Protein AF-A0A180FEP5-F1 (afdb_monomer_lite)

pLDDT: mean 86.11, std 17.47, range [38.72, 98.62]

Sequence (62 aa):
MNKSNRKTVRFDDRTWMLLKELAGRTGTTVSTVIRSLAAHGIEKLIDEKGDWKDGEAEKEKE

Radius of gyration: 16.1 Å; chains: 1; bounding box: 45×30×32 Å

Secondary structure (DSSP, 8-state):
------------HHHHHHHHHHHHHHTS-HHHHHHHHHHHHHHHHB-TTS-B-TTSTTSS--

Structure (mmCIF, N/CA/C/O backbone):
data_AF-A0A180FEP5-F1
#
_entry.id   AF-A0A180FEP5-F1
#
loop_
_atom_site.group_PDB
_atom_site.id
_atom_site.type_symbol
_atom_site.label_atom_id
_atom_site.label_alt_id
_atom_site.label_comp_id
_atom_site.label_asym_id
_atom_site.label_entity_id
_atom_site.label_seq_id
_atom_site.pdbx_PDB_ins_code
_atom_site.Cartn_x
_atom_site.Cartn_y
_atom_site.Cartn_z
_atom_site.occupancy
_atom_site.B_iso_or_equiv
_atom_site.auth_seq_id
_atom_site.auth_comp_id
_atom_site.auth_asym_id
_atom_site.auth_atom_id
_atom_site.pdbx_PDB_model_num
ATOM 1 N N . MET A 1 1 ? -18.484 15.728 -12.792 1.00 47.03 1 MET A N 1
ATOM 2 C CA . MET A 1 1 ? -18.530 14.648 -11.780 1.00 47.03 1 MET A CA 1
ATOM 3 C C . MET A 1 1 ? -17.148 14.014 -11.690 1.00 47.03 1 MET A C 1
ATOM 5 O O . MET A 1 1 ? -16.796 13.254 -12.583 1.00 47.03 1 MET A O 1
ATOM 9 N N . ASN A 1 2 ? -16.349 14.339 -10.669 1.00 54.25 2 ASN A N 1
ATOM 10 C CA . ASN A 1 2 ? -15.112 13.598 -10.405 1.00 54.25 2 ASN A CA 1
ATOM 11 C C . ASN A 1 2 ? -15.501 12.164 -10.033 1.00 54.25 2 ASN A C 1
ATOM 13 O O . ASN A 1 2 ? -15.952 11.913 -8.917 1.00 54.25 2 ASN A O 1
ATOM 17 N N . LYS A 1 3 ? -15.392 11.225 -10.980 1.00 58.69 3 LYS A N 1
ATOM 18 C CA . LYS A 1 3 ? -15.509 9.800 -10.668 1.00 58.69 3 LYS A CA 1
ATOM 19 C C . LYS A 1 3 ? -14.396 9.491 -9.673 1.00 58.69 3 LYS A C 1
ATOM 21 O O . LYS A 1 3 ? -13.221 9.631 -9.998 1.00 58.69 3 LYS A O 1
ATOM 26 N N . SER A 1 4 ? -14.770 9.141 -8.446 1.00 72.38 4 SER A N 1
ATOM 27 C CA . SER A 1 4 ? -13.820 8.695 -7.431 1.00 72.38 4 SER A CA 1
ATOM 28 C C . SER A 1 4 ? -12.976 7.569 -8.028 1.00 72.38 4 SER A C 1
ATOM 30 O O . SER A 1 4 ? -13.505 6.508 -8.362 1.00 72.38 4 SER A O 1
ATOM 32 N N . ASN A 1 5 ? -11.670 7.799 -8.192 1.00 84.12 5 ASN A N 1
ATOM 33 C CA . ASN A 1 5 ? -10.712 6.828 -8.730 1.00 84.12 5 ASN A CA 1
ATOM 34 C C . ASN A 1 5 ? -10.394 5.725 -7.704 1.00 84.12 5 ASN A C 1
ATOM 36 O O . ASN A 1 5 ? -9.246 5.300 -7.572 1.00 84.12 5 ASN A O 1
ATOM 40 N N . ARG A 1 6 ? -11.404 5.255 -6.959 1.00 86.88 6 ARG A N 1
ATOM 41 C CA . ARG A 1 6 ? -11.249 4.226 -5.936 1.00 86.88 6 ARG A CA 1
ATOM 42 C C . ARG A 1 6 ? -10.717 2.953 -6.583 1.00 86.88 6 ARG A C 1
ATOM 44 O O . ARG A 1 6 ? -11.370 2.357 -7.436 1.00 86.88 6 ARG A O 1
ATOM 51 N N . LYS A 1 7 ? -9.534 2.532 -6.152 1.00 89.62 7 LYS A N 1
ATOM 52 C CA . LYS A 1 7 ? -8.966 1.224 -6.474 1.00 89.62 7 LYS A CA 1
ATOM 53 C C . LYS A 1 7 ? -9.275 0.262 -5.331 1.00 89.62 7 LYS A C 1
ATOM 55 O O . LYS A 1 7 ? -9.307 0.660 -4.168 1.00 89.62 7 LYS A O 1
ATOM 60 N N . THR A 1 8 ? -9.561 -0.989 -5.667 1.00 92.38 8 THR A N 1
ATOM 61 C CA . THR A 1 8 ? -9.856 -2.049 -4.699 1.00 92.38 8 THR A CA 1
ATOM 62 C C . THR A 1 8 ? -8.963 -3.233 -5.013 1.00 92.38 8 THR A C 1
ATOM 64 O O . THR A 1 8 ? -8.864 -3.642 -6.165 1.00 92.38 8 THR A O 1
ATOM 67 N N . VAL A 1 9 ? -8.316 -3.760 -3.982 1.00 93.06 9 VAL A N 1
ATOM 68 C CA . VAL A 1 9 ? -7.417 -4.911 -4.050 1.00 93.06 9 VAL A CA 1
ATOM 69 C C . VAL A 1 9 ? -7.856 -5.921 -2.995 1.00 93.06 9 VAL A C 1
ATOM 71 O O . VAL A 1 9 ? -8.418 -5.534 -1.966 1.00 93.06 9 VAL A O 1
ATOM 74 N N . ARG A 1 10 ? -7.657 -7.209 -3.268 1.00 96.56 10 ARG A N 1
ATOM 75 C CA . ARG A 1 10 ? -7.943 -8.296 -2.325 1.00 96.56 10 ARG A CA 1
ATOM 76 C C . ARG A 1 10 ? -6.626 -8.808 -1.757 1.00 96.56 10 ARG A C 1
ATOM 78 O O . ARG A 1 10 ? -5.654 -8.922 -2.496 1.00 96.56 10 ARG A O 1
ATOM 85 N N . PHE A 1 11 ? -6.629 -9.122 -0.471 1.00 97.06 11 PHE A N 1
ATOM 86 C CA . PHE A 1 11 ? -5.503 -9.721 0.236 1.00 97.06 11 PHE A CA 1
ATOM 87 C C . PHE A 1 11 ? -5.953 -11.040 0.852 1.00 97.06 11 PHE A C 1
ATOM 89 O O . PHE A 1 11 ? -7.131 -11.186 1.183 1.00 97.06 11 PHE A O 1
ATOM 96 N N . ASP A 1 12 ? -5.023 -11.975 1.012 1.00 98.38 12 ASP A N 1
ATOM 97 C CA . ASP A 1 12 ? -5.241 -13.137 1.867 1.00 98.38 12 ASP A CA 1
ATOM 98 C C . ASP A 1 12 ? -5.356 -12.719 3.347 1.00 98.38 12 ASP A C 1
ATOM 100 O O . ASP A 1 12 ? -4.973 -11.608 3.739 1.00 98.38 12 ASP A O 1
ATOM 104 N N . ASP A 1 13 ? -5.871 -13.625 4.178 1.00 98.44 13 ASP A N 1
ATOM 105 C CA . ASP A 1 13 ? -6.146 -13.353 5.591 1.00 98.44 13 ASP A CA 1
ATOM 106 C C . ASP A 1 13 ? -4.891 -12.969 6.380 1.00 98.44 13 ASP A C 1
ATOM 108 O O . ASP A 1 13 ? -4.938 -12.068 7.226 1.00 98.44 13 ASP A O 1
ATOM 112 N N . ARG A 1 14 ? -3.752 -13.613 6.092 1.00 98.44 14 ARG A N 1
ATOM 113 C CA . ARG A 1 14 ? -2.491 -13.347 6.790 1.00 98.44 14 ARG A CA 1
ATOM 114 C C . ARG A 1 14 ? -1.993 -11.947 6.454 1.00 98.44 14 ARG A C 1
ATOM 116 O O . ARG A 1 14 ? -1.681 -11.177 7.362 1.00 98.44 14 ARG A O 1
ATOM 123 N N . THR A 1 15 ? -1.952 -11.595 5.173 1.00 98.19 15 THR A N 1
ATOM 124 C CA . THR A 1 15 ? -1.545 -10.265 4.710 1.00 98.19 15 THR A CA 1
ATOM 125 C C . THR A 1 15 ? -2.467 -9.189 5.279 1.00 98.19 15 THR A C 1
ATOM 127 O O . THR A 1 15 ? -1.997 -8.170 5.788 1.00 98.19 15 THR A O 1
ATOM 130 N N . TRP A 1 16 ? -3.782 -9.426 5.279 1.00 98.12 16 TRP A N 1
ATOM 131 C CA . TRP A 1 16 ? -4.745 -8.490 5.856 1.00 98.12 16 TRP A CA 1
ATOM 132 C C . TRP A 1 16 ? -4.554 -8.293 7.365 1.00 98.12 16 TRP A C 1
ATOM 134 O O . TRP A 1 16 ? -4.643 -7.168 7.864 1.00 98.12 16 TRP A O 1
ATOM 144 N N . MET A 1 17 ? -4.266 -9.364 8.106 1.00 98.56 17 MET A N 1
ATOM 145 C CA . MET A 1 17 ? -3.963 -9.294 9.536 1.00 98.56 17 MET A CA 1
ATOM 146 C C . MET A 1 17 ? -2.725 -8.432 9.810 1.00 98.56 17 MET A C 1
ATOM 148 O O . MET A 1 17 ? -2.796 -7.528 10.643 1.00 98.56 17 MET A O 1
ATOM 152 N N . LEU A 1 18 ? -1.635 -8.650 9.070 1.00 98.62 18 LEU A N 1
ATOM 153 C CA . LEU A 1 18 ? -0.393 -7.883 9.220 1.00 98.62 18 LEU A CA 1
ATOM 154 C C . LEU A 1 18 ? -0.587 -6.396 8.889 1.00 98.62 18 LEU A C 1
ATOM 156 O O . LEU A 1 18 ? -0.094 -5.528 9.609 1.00 98.62 18 LEU A O 1
ATOM 160 N N . LEU A 1 19 ? -1.360 -6.084 7.844 1.00 98.25 19 LEU A N 1
ATOM 161 C CA . LEU A 1 19 ? -1.695 -4.702 7.488 1.00 98.25 19 LEU A CA 1
ATOM 162 C C . LEU A 1 19 ? -2.492 -3.996 8.594 1.00 98.25 19 LEU A C 1
ATOM 164 O O . LEU A 1 19 ? -2.230 -2.828 8.888 1.00 98.25 19 LEU A O 1
ATOM 168 N N . LYS A 1 20 ? -3.443 -4.694 9.229 1.00 98.50 20 LYS A N 1
ATOM 169 C CA . LYS A 1 20 ? -4.198 -4.161 10.376 1.00 98.50 20 LYS A CA 1
ATOM 170 C C . LYS A 1 20 ? -3.307 -3.926 11.589 1.00 98.50 20 LYS A C 1
ATOM 172 O O . LYS A 1 20 ? -3.440 -2.892 12.237 1.00 98.50 20 LYS A O 1
ATOM 177 N N . GLU A 1 21 ? -2.407 -4.858 11.889 1.00 98.50 21 GLU A N 1
ATOM 178 C CA . GLU A 1 21 ? -1.477 -4.712 13.008 1.00 98.50 21 GLU A CA 1
ATOM 179 C C . GLU A 1 21 ? -0.554 -3.506 12.806 1.00 98.50 21 GLU A C 1
ATOM 181 O O . GLU A 1 21 ? -0.412 -2.677 13.704 1.00 98.50 21 GLU A O 1
ATOM 186 N N . LEU A 1 22 ? 0.016 -3.354 11.607 1.00 98.25 22 LEU A N 1
ATOM 187 C CA . LEU A 1 22 ? 0.871 -2.217 11.275 1.00 98.25 22 LEU A CA 1
ATOM 188 C C . LEU A 1 22 ? 0.109 -0.886 11.340 1.00 98.25 22 LEU A C 1
ATOM 190 O O . LEU A 1 22 ? 0.622 0.098 11.874 1.00 98.25 22 LEU A O 1
ATOM 194 N N . ALA A 1 23 ? -1.130 -0.855 10.847 1.00 98.50 23 ALA A N 1
ATOM 195 C CA . ALA A 1 23 ? -2.001 0.310 10.974 1.00 98.50 23 ALA A CA 1
ATOM 196 C C . ALA A 1 23 ? -2.235 0.679 12.451 1.00 98.50 23 ALA A C 1
ATOM 198 O O . ALA A 1 23 ? -2.068 1.838 12.828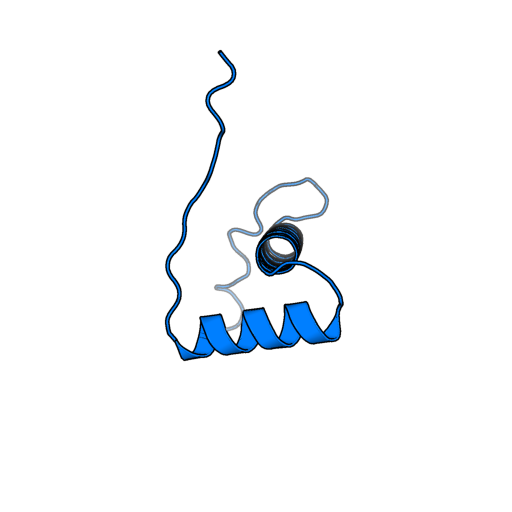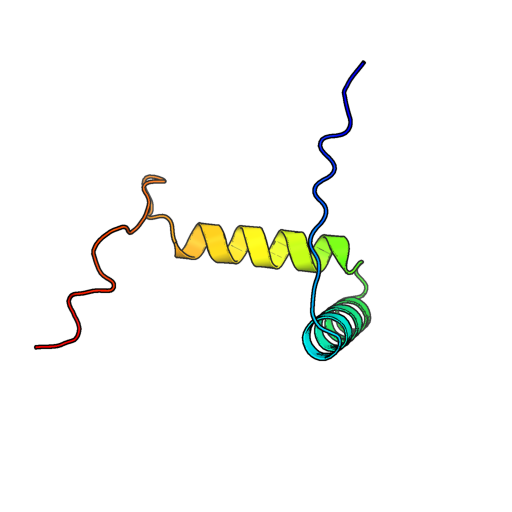 1.00 98.50 23 ALA A O 1
ATOM 199 N N . GLY A 1 24 ? -2.515 -0.315 13.304 1.00 98.56 24 GLY A N 1
ATOM 200 C CA . GLY A 1 24 ? -2.668 -0.128 14.748 1.00 98.56 24 GLY A CA 1
ATOM 201 C C . GLY A 1 24 ? -1.399 0.396 15.426 1.00 98.56 24 GLY A C 1
ATOM 202 O O . GLY A 1 24 ? -1.464 1.360 16.183 1.00 98.56 24 GLY A O 1
ATOM 203 N N . ARG A 1 25 ? -0.233 -0.177 15.102 1.00 98.12 25 ARG A N 1
ATOM 204 C CA . ARG A 1 25 ? 1.073 0.244 15.644 1.00 98.12 25 ARG A CA 1
ATOM 205 C C . ARG A 1 25 ? 1.462 1.667 15.241 1.00 98.12 25 ARG A C 1
ATOM 207 O O . ARG A 1 25 ?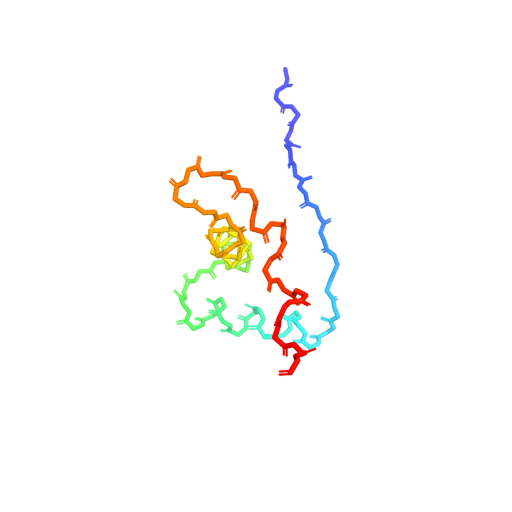 2.138 2.348 16.000 1.00 98.12 25 ARG A O 1
ATOM 214 N N . THR A 1 26 ? 1.061 2.104 14.049 1.00 96.75 26 THR A N 1
ATOM 215 C CA . THR A 1 26 ? 1.403 3.432 13.509 1.00 96.75 26 THR A CA 1
ATOM 216 C C . THR A 1 26 ? 0.354 4.501 13.805 1.00 96.75 26 THR A C 1
ATOM 218 O O . THR A 1 26 ? 0.583 5.667 13.499 1.00 96.75 26 THR A O 1
ATOM 221 N N . GLY A 1 27 ? -0.801 4.135 14.373 1.00 97.69 27 GLY A N 1
ATOM 222 C CA . GLY A 1 27 ? -1.912 5.067 14.584 1.00 97.69 27 GLY A CA 1
ATOM 223 C C . GLY A 1 27 ? -2.522 5.583 13.275 1.00 97.69 27 GLY A C 1
ATOM 224 O O . GLY A 1 27 ? -3.066 6.685 13.238 1.00 97.69 27 GLY A O 1
ATOM 225 N N . THR A 1 28 ? -2.416 4.817 12.185 1.00 97.38 28 THR A N 1
ATOM 226 C CA . THR A 1 28 ? -2.913 5.208 10.856 1.00 97.38 28 THR A CA 1
ATOM 227 C C . THR A 1 28 ? -3.977 4.239 10.337 1.00 97.38 28 THR A C 1
ATOM 229 O O . THR A 1 28 ? -4.281 3.219 10.950 1.00 97.38 28 THR A O 1
ATOM 232 N N . THR A 1 29 ? -4.588 4.551 9.189 1.00 98.19 29 THR A N 1
ATOM 233 C CA . THR A 1 29 ? -5.541 3.634 8.544 1.00 98.19 29 THR A CA 1
ATOM 234 C C . THR A 1 29 ? -4.817 2.596 7.691 1.00 98.19 29 THR A C 1
ATOM 236 O O . THR A 1 29 ? -3.805 2.901 7.060 1.00 98.19 29 THR A O 1
ATOM 239 N N . VAL A 1 30 ? -5.401 1.402 7.541 1.00 97.31 30 VAL A N 1
ATOM 240 C CA . VAL A 1 30 ? -4.886 0.373 6.614 1.00 97.31 30 VAL A CA 1
ATOM 241 C C . VAL A 1 30 ? -4.746 0.911 5.185 1.00 97.31 30 VAL A C 1
ATOM 243 O O . VAL A 1 30 ? -3.789 0.593 4.486 1.00 97.31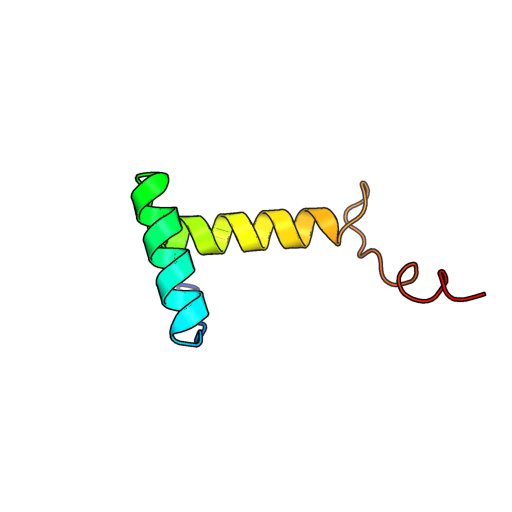 30 VAL A O 1
ATOM 246 N N . SER A 1 31 ? -5.655 1.789 4.752 1.00 96.25 31 SER A N 1
ATOM 247 C CA . SER A 1 31 ? -5.558 2.423 3.432 1.00 96.25 31 SER A CA 1
ATOM 248 C C . SER A 1 31 ? -4.338 3.341 3.309 1.00 96.25 31 SER A C 1
ATOM 250 O O . SER A 1 31 ? -3.742 3.416 2.238 1.00 96.25 31 SER A O 1
ATOM 252 N N . THR A 1 32 ? -3.966 4.044 4.383 1.00 97.12 32 THR A N 1
ATOM 253 C CA . THR A 1 32 ? -2.740 4.851 4.431 1.00 97.12 32 THR A CA 1
ATOM 254 C C . THR A 1 32 ? -1.516 3.952 4.329 1.00 97.12 32 THR A C 1
ATOM 256 O O . THR A 1 32 ? -0.688 4.187 3.456 1.00 97.12 32 THR A O 1
ATOM 259 N N . VAL A 1 33 ? -1.462 2.878 5.123 1.00 97.75 33 VAL A N 1
ATOM 260 C CA . VAL A 1 33 ? -0.376 1.885 5.077 1.00 97.75 33 VAL A CA 1
ATOM 261 C C . VAL A 1 33 ? -0.191 1.323 3.666 1.00 97.75 33 VAL A C 1
ATOM 263 O O . VAL A 1 33 ? 0.914 1.364 3.135 1.00 97.75 33 VAL A O 1
ATOM 266 N N . ILE A 1 34 ? -1.267 0.857 3.021 1.00 97.06 34 ILE A N 1
ATOM 267 C CA . ILE A 1 34 ? -1.206 0.294 1.661 1.00 97.06 34 ILE A CA 1
ATOM 268 C C . ILE A 1 34 ? -0.654 1.317 0.663 1.00 97.06 34 ILE A C 1
ATOM 270 O O . ILE A 1 34 ? 0.194 0.971 -0.155 1.00 97.06 34 ILE A O 1
ATOM 274 N N . ARG A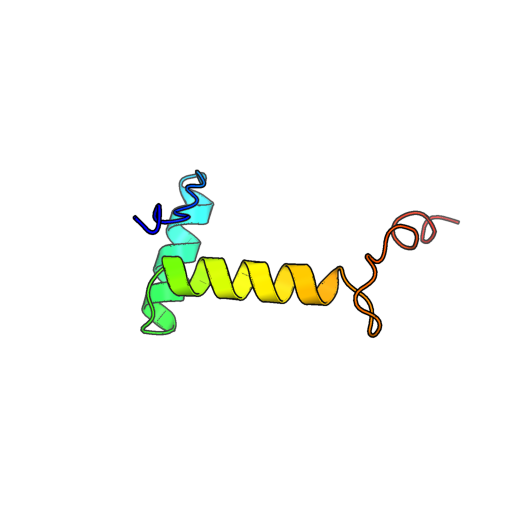 1 35 ? -1.109 2.576 0.721 1.00 95.81 35 ARG A N 1
ATOM 275 C CA . ARG A 1 35 ? -0.615 3.625 -0.183 1.00 95.81 35 ARG A CA 1
ATOM 276 C C . ARG A 1 35 ? 0.859 3.935 0.049 1.00 95.81 35 ARG A C 1
ATOM 278 O O . ARG A 1 35 ? 1.585 4.076 -0.926 1.00 95.81 35 ARG A O 1
ATOM 285 N N . SER A 1 36 ? 1.298 4.009 1.303 1.00 96.12 36 SER A N 1
ATOM 286 C CA . SER A 1 36 ? 2.705 4.243 1.642 1.00 96.12 36 SER A CA 1
ATOM 287 C C . SER A 1 36 ? 3.599 3.099 1.171 1.00 96.12 36 SER A C 1
ATOM 289 O O . SER A 1 36 ? 4.636 3.350 0.571 1.00 96.12 36 SER A O 1
ATOM 291 N N . LEU A 1 37 ? 3.177 1.848 1.378 1.00 96.31 37 LEU A N 1
ATOM 292 C CA . LEU A 1 37 ? 3.913 0.678 0.895 1.00 96.31 37 LEU A CA 1
ATOM 293 C C . LEU A 1 37 ? 3.976 0.634 -0.634 1.00 96.31 37 LEU A C 1
ATOM 295 O O . LEU A 1 37 ? 5.027 0.325 -1.185 1.00 96.31 37 LEU A O 1
ATOM 299 N N . ALA A 1 38 ? 2.878 0.965 -1.318 1.00 95.56 38 ALA A N 1
ATOM 300 C CA . ALA A 1 38 ? 2.851 1.028 -2.775 1.00 95.56 38 ALA A CA 1
ATOM 301 C C . ALA A 1 38 ? 3.767 2.135 -3.317 1.00 95.56 38 ALA A C 1
ATOM 303 O O . ALA A 1 38 ? 4.538 1.873 -4.231 1.00 95.56 38 ALA A O 1
ATOM 304 N N . ALA A 1 39 ? 3.720 3.339 -2.736 1.00 94.81 39 ALA A N 1
ATOM 305 C CA . ALA A 1 39 ? 4.593 4.447 -3.123 1.00 94.81 39 ALA A CA 1
ATOM 306 C C . ALA A 1 39 ? 6.072 4.089 -2.924 1.00 94.81 39 ALA A C 1
ATOM 308 O O . ALA A 1 39 ? 6.848 4.171 -3.867 1.00 94.81 39 ALA A O 1
ATOM 309 N N . HIS A 1 40 ? 6.426 3.574 -1.744 1.00 94.81 40 HIS A N 1
ATOM 310 C CA . HIS A 1 40 ? 7.788 3.132 -1.433 1.00 94.81 40 HIS A CA 1
ATOM 311 C C . HIS A 1 40 ? 8.263 1.990 -2.338 1.00 94.81 40 HIS A C 1
ATOM 313 O O . HIS A 1 40 ? 9.420 1.935 -2.743 1.00 94.81 40 HIS A O 1
ATOM 319 N N . GLY A 1 41 ? 7.367 1.054 -2.663 1.00 93.94 41 GLY A N 1
ATOM 320 C CA . GLY A 1 41 ? 7.646 -0.018 -3.612 1.00 93.94 41 GLY A CA 1
ATOM 321 C C . GLY A 1 41 ? 7.951 0.526 -5.006 1.00 93.94 41 GLY A C 1
ATOM 322 O O . GLY A 1 41 ? 8.945 0.127 -5.600 1.00 93.94 41 GLY A O 1
ATOM 323 N N . ILE A 1 42 ? 7.143 1.470 -5.497 1.00 93.75 42 ILE A N 1
ATOM 324 C CA . ILE A 1 42 ? 7.358 2.125 -6.794 1.00 93.75 42 ILE A CA 1
ATOM 325 C C . ILE A 1 42 ? 8.680 2.900 -6.796 1.00 93.75 42 ILE A C 1
ATOM 327 O O . ILE A 1 42 ? 9.469 2.702 -7.709 1.00 93.75 42 ILE A O 1
ATOM 331 N N . GLU A 1 43 ? 8.969 3.698 -5.764 1.00 91.75 43 GLU A N 1
ATOM 332 C CA . GLU A 1 43 ? 10.228 4.456 -5.630 1.00 91.75 43 GLU A CA 1
ATOM 333 C C . GLU A 1 43 ? 11.472 3.563 -5.706 1.00 91.75 43 GLU A C 1
ATOM 335 O O . GLU A 1 43 ? 12.500 3.955 -6.250 1.00 91.75 43 GLU A O 1
ATOM 340 N N . LYS A 1 44 ? 11.387 2.329 -5.200 1.00 91.81 44 LYS A N 1
ATOM 341 C CA . LYS A 1 44 ? 12.484 1.361 -5.319 1.00 91.81 44 LYS A CA 1
ATOM 342 C C . LYS A 1 44 ? 12.649 0.798 -6.726 1.00 91.81 44 LYS A C 1
ATOM 344 O O . LYS A 1 44 ? 13.771 0.448 -7.096 1.00 91.81 44 LYS A O 1
ATOM 349 N N . LEU A 1 45 ? 11.552 0.691 -7.469 1.00 92.62 45 LEU A N 1
ATOM 350 C CA . LEU A 1 45 ? 11.504 0.135 -8.820 1.00 92.62 45 LEU A CA 1
ATOM 351 C C . LEU A 1 45 ? 11.830 1.168 -9.902 1.00 92.62 45 LEU A C 1
ATOM 353 O O . LEU A 1 45 ? 12.197 0.769 -11.002 1.00 92.62 45 LEU A O 1
ATOM 357 N N . ILE A 1 46 ? 11.729 2.460 -9.595 1.00 92.75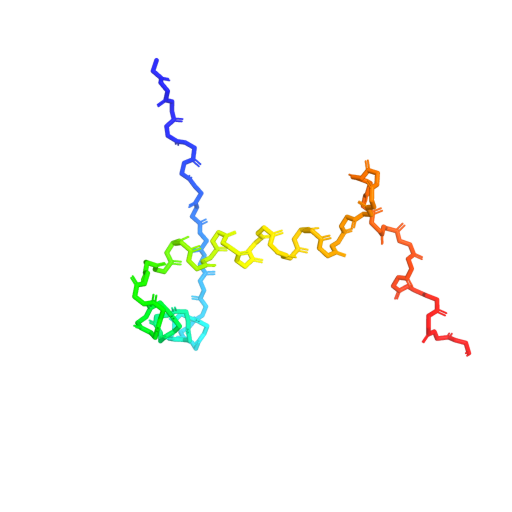 46 ILE A N 1
ATOM 358 C CA . ILE A 1 46 ? 12.141 3.544 -10.491 1.00 92.75 46 ILE A CA 1
ATOM 359 C C . ILE A 1 46 ? 13.563 4.016 -10.165 1.00 92.75 46 ILE A C 1
ATOM 361 O O . ILE A 1 46 ? 14.045 3.871 -9.035 1.00 92.75 46 ILE A O 1
ATOM 365 N N . ASP A 1 47 ? 14.274 4.523 -11.163 1.00 87.69 47 ASP A N 1
ATOM 366 C CA . ASP A 1 47 ? 15.567 5.183 -11.003 1.00 87.69 47 ASP A CA 1
ATOM 367 C C . ASP A 1 47 ? 15.412 6.681 -10.666 1.00 87.69 47 ASP A C 1
ATOM 369 O O . ASP A 1 47 ? 14.304 7.200 -10.515 1.00 87.69 47 ASP A O 1
ATOM 373 N N . GLU A 1 48 ? 16.533 7.395 -10.529 1.00 85.81 48 GLU A N 1
ATOM 374 C CA . GLU A 1 48 ? 16.537 8.834 -10.219 1.00 85.81 48 GLU A CA 1
ATOM 375 C C . GLU A 1 48 ? 15.919 9.705 -11.328 1.00 85.81 48 GLU A C 1
ATOM 377 O O . GLU A 1 48 ? 15.563 10.859 -11.082 1.00 85.81 48 GLU A O 1
ATOM 382 N N . LYS A 1 49 ? 15.788 9.170 -12.546 1.00 88.12 49 LYS A N 1
ATOM 383 C CA . LYS A 1 49 ? 15.189 9.847 -13.703 1.00 88.12 49 LYS A CA 1
ATOM 384 C C . LYS A 1 49 ? 13.692 9.557 -13.830 1.00 88.12 49 LYS A C 1
ATOM 386 O O . LYS A 1 49 ? 13.018 10.221 -14.616 1.00 88.12 49 LYS A O 1
ATOM 391 N N . GLY A 1 50 ? 13.167 8.636 -13.022 1.00 87.31 50 GLY A N 1
ATOM 392 C CA . GLY A 1 50 ? 11.776 8.196 -13.061 1.00 87.31 50 GLY A CA 1
ATOM 393 C C . GLY A 1 50 ? 11.512 7.094 -14.087 1.00 87.31 50 GLY A C 1
ATOM 394 O O . GLY A 1 50 ? 10.345 6.801 -14.356 1.00 87.31 50 GLY A O 1
ATOM 395 N N . ASP A 1 51 ? 12.563 6.485 -14.637 1.00 90.25 51 ASP A N 1
ATOM 396 C CA . ASP A 1 51 ? 12.464 5.329 -15.520 1.00 90.25 51 ASP A CA 1
ATOM 397 C C . ASP A 1 51 ? 12.395 4.045 -14.688 1.00 90.25 51 ASP A C 1
ATOM 399 O O . ASP A 1 51 ? 12.948 3.951 -13.589 1.00 90.25 51 ASP A O 1
ATOM 403 N N . TRP A 1 52 ? 11.696 3.032 -15.196 1.00 90.38 52 TRP A N 1
ATOM 404 C CA . TRP A 1 52 ? 11.661 1.734 -14.536 1.00 90.38 52 TRP A CA 1
ATOM 405 C C . TRP A 1 52 ? 13.026 1.047 -14.637 1.00 90.38 52 TRP A C 1
ATOM 407 O O . TRP A 1 52 ? 13.652 1.040 -15.698 1.00 90.38 52 TRP A O 1
ATOM 417 N N . LYS A 1 53 ? 13.469 0.409 -13.549 1.00 84.19 53 LYS A N 1
ATOM 418 C CA . LYS A 1 53 ? 14.681 -0.429 -13.494 1.00 84.19 53 LYS A CA 1
ATOM 419 C C . LYS A 1 53 ? 14.466 -1.784 -14.188 1.00 84.19 53 LYS A C 1
ATOM 421 O O . LYS A 1 53 ? 14.773 -2.848 -13.643 1.00 84.19 53 LYS A O 1
ATOM 426 N N . ASP A 1 54 ? 13.914 -1.745 -15.393 1.00 71.62 54 ASP A N 1
ATOM 427 C CA . ASP A 1 54 ? 13.597 -2.900 -16.223 1.00 71.62 54 ASP A CA 1
ATOM 428 C C . ASP A 1 54 ? 14.890 -3.402 -16.880 1.00 71.62 54 ASP A C 1
ATOM 430 O O . ASP A 1 54 ? 15.217 -3.028 -18.005 1.00 71.62 54 ASP A O 1
ATOM 434 N N . GLY A 1 55 ? 15.678 -4.217 -16.171 1.00 59.59 55 GLY A N 1
ATOM 435 C CA . GLY A 1 55 ? 16.849 -4.862 -16.786 1.00 59.59 55 GLY A CA 1
ATOM 436 C C . GLY A 1 55 ? 17.996 -5.298 -15.876 1.00 59.59 55 GLY A C 1
ATOM 437 O O . GLY A 1 55 ? 18.905 -5.969 -16.359 1.00 59.59 55 GLY A O 1
ATOM 438 N N . GLU A 1 56 ? 17.985 -4.971 -14.582 1.00 55.03 56 GLU A N 1
ATOM 439 C CA . GLU A 1 56 ? 19.077 -5.376 -13.671 1.00 55.03 56 GLU A CA 1
ATOM 440 C C . GLU A 1 56 ? 18.765 -6.646 -12.863 1.00 55.03 56 GLU A C 1
ATOM 442 O O . GLU A 1 56 ? 19.679 -7.327 -12.405 1.00 55.03 56 GLU A O 1
ATOM 447 N N . ALA A 1 57 ? 17.491 -7.042 -12.763 1.00 53.06 57 ALA A N 1
ATOM 448 C CA . ALA A 1 57 ? 17.073 -8.231 -12.014 1.00 53.06 57 ALA A CA 1
ATOM 449 C C . ALA A 1 57 ? 17.473 -9.577 -12.664 1.00 53.06 57 ALA A C 1
ATOM 451 O O . ALA A 1 57 ? 17.312 -10.624 -12.040 1.00 53.06 57 ALA A O 1
ATOM 452 N N . GLU A 1 58 ? 18.007 -9.572 -13.891 1.00 49.25 58 GLU A N 1
ATOM 453 C CA . GLU A 1 58 ? 18.414 -10.789 -14.617 1.00 49.25 58 GLU A CA 1
ATOM 454 C C . GLU A 1 58 ? 19.938 -10.980 -14.743 1.00 49.25 58 GLU A C 1
ATOM 456 O O . GLU A 1 58 ? 20.365 -11.943 -15.375 1.00 49.25 58 GLU A O 1
ATOM 461 N N . LYS A 1 59 ? 20.780 -10.130 -14.129 1.00 49.47 59 LYS A N 1
ATOM 462 C CA . LYS A 1 59 ? 22.252 -10.230 -14.274 1.00 49.47 59 LYS A CA 1
ATOM 463 C C . LYS A 1 59 ? 23.038 -10.713 -13.049 1.00 49.47 59 LYS A C 1
ATOM 465 O O . LYS A 1 59 ? 24.243 -10.882 -13.161 1.00 49.47 59 LYS A O 1
ATOM 470 N N . GLU A 1 60 ? 22.400 -11.032 -11.922 1.00 46.91 60 GLU A N 1
ATOM 471 C CA . GLU A 1 60 ? 23.075 -11.668 -10.766 1.00 46.91 60 GLU A CA 1
ATOM 472 C C . GLU A 1 60 ? 22.971 -13.208 -10.773 1.00 46.91 60 GLU A C 1
ATOM 474 O O . GLU A 1 60 ? 22.769 -13.855 -9.744 1.00 46.91 60 GLU A O 1
ATOM 479 N N . LYS A 1 61 ? 23.095 -13.818 -11.955 1.00 46.62 61 LYS A N 1
ATOM 480 C CA . LYS A 1 61 ? 23.342 -15.259 -12.111 1.00 46.62 61 LYS A CA 1
ATOM 481 C C . LYS A 1 61 ? 24.378 -15.492 -13.211 1.00 46.62 61 LYS A C 1
ATOM 483 O O . LYS A 1 61 ? 24.040 -16.024 -14.264 1.00 46.62 61 LYS A O 1
ATOM 488 N N . GLU A 1 62 ? 25.619 -15.093 -12.959 1.00 38.72 62 GLU A N 1
ATOM 489 C CA . GLU A 1 62 ? 26.796 -15.654 -13.637 1.00 38.72 62 GLU A CA 1
ATOM 490 C C . GLU A 1 62 ? 27.864 -16.006 -12.599 1.00 38.72 62 GLU A C 1
ATOM 492 O O . GLU A 1 62 ? 28.094 -15.178 -11.687 1.00 38.72 62 GLU A O 1
#

Foldseek 3Di:
DPPPPDDDDDDPPVVVVVLVVVCVVVVHDSVVVVVVVVVVVLVVQADPVRHGPPPPVPPPPD